Protein AF-A0A1M7QDI4-F1 (afdb_monomer)

Structure (mmCIF, N/CA/C/O backbone):
data_AF-A0A1M7QDI4-F1
#
_entry.id   AF-A0A1M7QDI4-F1
#
loop_
_atom_site.group_PDB
_atom_site.id
_atom_site.type_symbol
_atom_site.label_atom_id
_atom_site.label_alt_id
_atom_site.label_comp_id
_atom_site.label_asym_id
_atom_site.label_entity_id
_atom_site.label_seq_id
_atom_site.pdbx_PDB_ins_code
_atom_site.Cartn_x
_atom_site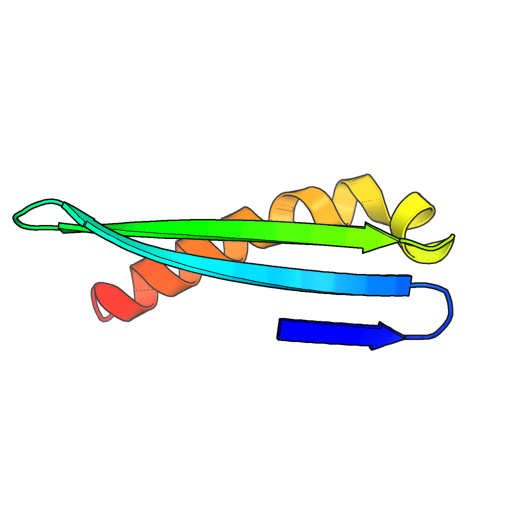.Cartn_y
_atom_site.Cartn_z
_atom_site.occupancy
_atom_site.B_iso_or_equiv
_atom_site.auth_seq_id
_atom_site.auth_comp_id
_atom_site.auth_asym_id
_atom_site.auth_atom_id
_atom_site.pdbx_PDB_model_num
ATOM 1 N N . MET A 1 1 ? 9.284 1.120 6.771 1.00 86.19 1 MET A N 1
ATOM 2 C CA . MET A 1 1 ? 9.485 -0.185 6.102 1.00 86.19 1 MET A CA 1
ATOM 3 C C . MET A 1 1 ? 10.175 0.079 4.780 1.00 86.19 1 MET A C 1
ATOM 5 O O . MET A 1 1 ? 9.812 1.038 4.115 1.00 86.19 1 MET A O 1
ATOM 9 N N . GLU A 1 2 ? 11.145 -0.741 4.402 1.00 94.25 2 GLU A N 1
ATOM 10 C CA . GLU A 1 2 ? 11.893 -0.572 3.157 1.00 94.25 2 GLU A CA 1
ATOM 11 C C . GLU A 1 2 ? 12.049 -1.929 2.471 1.00 94.25 2 GLU A C 1
ATOM 13 O O . GLU A 1 2 ? 12.258 -2.942 3.142 1.00 94.25 2 GLU A O 1
ATOM 18 N N . TRP A 1 3 ? 11.915 -1.959 1.148 1.00 93.69 3 TRP A N 1
ATOM 19 C CA . TRP A 1 3 ? 12.110 -3.157 0.346 1.00 93.69 3 TRP A CA 1
ATOM 20 C C . TRP A 1 3 ? 12.854 -2.820 -0.941 1.00 93.69 3 TRP A C 1
ATOM 22 O O . TRP A 1 3 ? 12.467 -1.921 -1.683 1.00 93.69 3 TRP A O 1
ATOM 32 N N . THR A 1 4 ? 13.918 -3.568 -1.220 1.00 96.38 4 THR A N 1
ATOM 33 C CA . THR A 1 4 ? 14.745 -3.378 -2.412 1.00 96.38 4 THR A CA 1
ATOM 34 C C . THR A 1 4 ? 14.819 -4.674 -3.203 1.00 96.38 4 THR A C 1
ATOM 36 O O . THR A 1 4 ? 15.124 -5.732 -2.651 1.00 96.38 4 THR A O 1
ATOM 39 N N . VAL A 1 5 ? 14.570 -4.579 -4.506 1.00 94.88 5 VAL A N 1
ATOM 40 C CA . VAL A 1 5 ? 14.739 -5.656 -5.4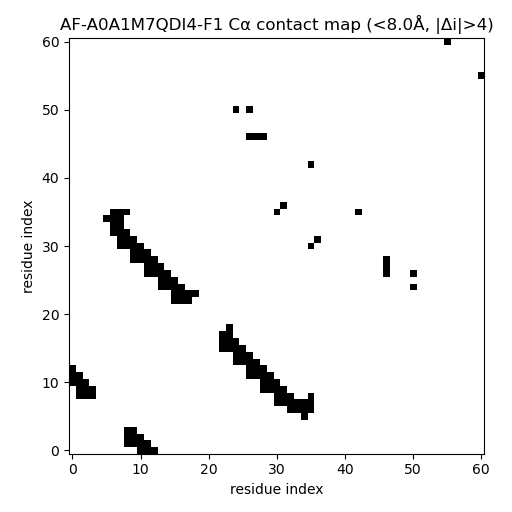90 1.00 94.88 5 VAL A CA 1
ATOM 41 C C . VAL A 1 5 ? 15.400 -5.092 -6.753 1.00 94.88 5 VAL A C 1
ATOM 43 O O . VAL A 1 5 ? 15.402 -3.875 -6.955 1.00 94.88 5 VAL A O 1
ATOM 46 N N . PRO A 1 6 ? 15.965 -5.926 -7.643 1.00 97.19 6 PRO A N 1
ATOM 47 C CA . PRO A 1 6 ? 16.514 -5.433 -8.901 1.00 97.19 6 PRO A CA 1
ATOM 48 C C . PRO A 1 6 ? 15.502 -4.572 -9.675 1.00 97.19 6 PRO A C 1
ATOM 50 O O . PRO A 1 6 ? 14.415 -5.022 -10.026 1.00 97.19 6 PRO A O 1
ATOM 53 N N . GLY A 1 7 ? 15.864 -3.311 -9.924 1.00 95.31 7 GLY A N 1
ATOM 54 C CA . GLY A 1 7 ? 15.039 -2.358 -10.669 1.00 95.31 7 GLY A CA 1
ATOM 55 C C . GLY A 1 7 ? 13.932 -1.659 -9.871 1.00 95.31 7 GLY A C 1
ATOM 56 O O . GLY A 1 7 ? 13.236 -0.830 -10.461 1.00 95.31 7 GLY A O 1
ATOM 57 N N . MET A 1 8 ? 13.767 -1.935 -8.571 1.00 97.12 8 MET A N 1
ATOM 58 C CA . MET A 1 8 ? 12.798 -1.234 -7.723 1.00 97.12 8 MET A CA 1
ATOM 59 C C . MET A 1 8 ? 13.270 -1.078 -6.276 1.00 97.12 8 MET A C 1
ATOM 61 O O . MET A 1 8 ? 13.725 -2.023 -5.636 1.00 97.12 8 MET A O 1
ATOM 65 N N . HIS A 1 9 ? 13.039 0.112 -5.738 1.00 97.44 9 HIS A N 1
ATOM 66 C CA . HIS A 1 9 ? 13.137 0.407 -4.319 1.00 97.44 9 HIS A CA 1
ATOM 67 C C . HIS A 1 9 ? 11.791 0.949 -3.825 1.00 97.44 9 HIS A C 1
ATOM 69 O O . HIS A 1 9 ? 11.229 1.856 -4.440 1.00 97.44 9 HIS A O 1
ATOM 75 N N . GLU A 1 10 ? 11.258 0.374 -2.750 1.00 96.69 10 GLU A N 1
ATOM 76 C CA . GLU A 1 10 ? 10.006 0.767 -2.100 1.00 96.69 10 GLU A CA 1
ATOM 77 C C . GLU A 1 10 ? 10.294 1.222 -0.666 1.00 96.69 10 GLU A C 1
ATOM 79 O O . GLU A 1 10 ? 10.897 0.493 0.120 1.00 96.69 10 GLU A O 1
ATOM 84 N N . GLN A 1 11 ? 9.796 2.404 -0.312 1.00 97.19 11 GLN A N 1
ATOM 85 C CA . GLN A 1 11 ? 9.752 2.909 1.056 1.00 97.19 11 GLN A CA 1
ATOM 86 C C . GLN A 1 11 ? 8.295 3.073 1.466 1.00 97.19 11 GLN A C 1
ATOM 88 O O . GLN A 1 11 ? 7.530 3.779 0.812 1.00 97.19 11 GLN A O 1
ATOM 93 N N . GLY A 1 12 ? 7.905 2.395 2.539 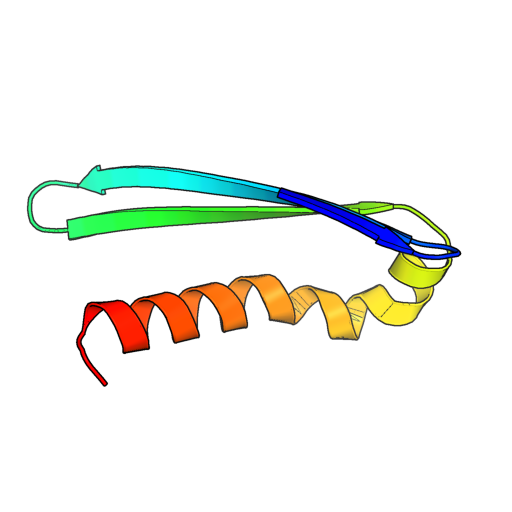1.00 95.00 12 GLY A N 1
ATOM 94 C CA . GLY A 1 12 ? 6.570 2.464 3.116 1.00 95.00 12 GLY A CA 1
ATOM 95 C C . GLY A 1 12 ? 6.613 3.017 4.533 1.00 95.00 12 GLY A C 1
ATOM 96 O O . GLY A 1 12 ? 7.377 2.530 5.371 1.00 95.00 12 GLY A O 1
ATOM 97 N N . GLU A 1 13 ? 5.751 3.978 4.828 1.00 95.94 13 GLU A N 1
ATOM 98 C CA . GLU A 1 13 ? 5.577 4.546 6.160 1.00 95.94 13 GLU A CA 1
ATOM 99 C C . GLU A 1 13 ? 4.153 4.293 6.657 1.00 95.94 13 GLU A C 1
ATOM 101 O O . GLU A 1 13 ? 3.191 4.249 5.882 1.00 95.94 13 GLU A O 1
ATOM 106 N N . TRP A 1 14 ? 4.042 4.071 7.963 1.00 94.88 14 TRP A N 1
ATOM 107 C CA . TRP A 1 14 ? 2.780 3.882 8.661 1.00 94.88 14 TRP A CA 1
ATOM 108 C C . TRP A 1 14 ? 2.678 4.949 9.738 1.00 94.88 14 TRP A C 1
ATOM 110 O O . TRP A 1 14 ? 3.554 5.056 10.594 1.00 94.88 14 TRP A O 1
ATOM 120 N N . THR A 1 15 ? 1.604 5.725 9.703 1.00 95.81 15 THR A N 1
ATOM 121 C CA . THR A 1 15 ? 1.299 6.717 10.730 1.00 95.81 15 THR A CA 1
ATOM 122 C C . THR A 1 15 ? -0.010 6.330 11.388 1.00 95.81 15 THR A C 1
ATOM 124 O O . THR A 1 15 ? -1.023 6.176 10.710 1.00 95.81 15 THR A O 1
ATOM 127 N N . LEU A 1 16 ? 0.014 6.183 12.709 1.00 94.81 16 LEU A N 1
ATOM 128 C CA . LEU A 1 16 ? -1.172 5.932 13.513 1.00 94.81 16 LEU A CA 1
ATOM 129 C C . LEU A 1 16 ? -1.467 7.186 14.328 1.00 94.81 16 LEU A C 1
ATOM 131 O O . LEU A 1 16 ? -0.553 7.808 14.873 1.00 94.81 16 LEU A O 1
ATOM 135 N N . ARG A 1 17 ? -2.736 7.577 14.381 1.00 96.31 17 ARG A N 1
ATOM 136 C CA . ARG A 1 17 ? -3.202 8.719 15.165 1.00 96.31 17 ARG A CA 1
ATOM 137 C C . ARG A 1 17 ? -4.452 8.332 15.929 1.00 96.31 17 ARG A C 1
ATOM 139 O O . ARG A 1 17 ? -5.374 7.747 15.361 1.00 96.31 17 ARG A O 1
ATOM 146 N N . ASP A 1 18 ? -4.505 8.714 17.194 1.00 94.44 18 ASP A N 1
ATOM 147 C CA . ASP A 1 18 ? -5.715 8.552 17.987 1.00 94.44 18 ASP A CA 1
ATOM 148 C C . ASP A 1 18 ? -6.777 9.559 17.541 1.00 94.44 18 ASP A C 1
ATOM 150 O O . ASP A 1 18 ? -6.517 10.756 17.401 1.00 94.44 18 ASP A O 1
ATOM 154 N N . LYS A 1 19 ? -7.996 9.066 17.321 1.00 93.00 19 LYS A N 1
ATOM 155 C CA . LYS A 1 19 ? -9.158 9.848 16.888 1.00 93.00 19 LYS A CA 1
ATOM 156 C C . LYS A 1 19 ? -10.356 9.531 17.782 1.00 93.00 19 LYS A C 1
ATOM 158 O O . LYS A 1 19 ? -11.417 9.107 17.325 1.00 93.00 19 LYS A O 1
ATOM 163 N N . GLY A 1 20 ? -10.165 9.718 19.087 1.00 91.06 20 GLY A N 1
ATOM 164 C CA . GLY A 1 20 ? -11.178 9.449 20.107 1.00 91.06 20 GLY A CA 1
ATOM 165 C C . GLY A 1 20 ? -11.444 7.952 20.255 1.00 91.06 20 GLY A C 1
ATOM 166 O O . GLY A 1 20 ? -10.627 7.236 20.820 1.00 91.06 20 GLY A O 1
ATOM 167 N N . SER A 1 21 ? -12.588 7.483 19.754 1.00 89.50 21 SER A N 1
ATOM 168 C CA . SER A 1 21 ? -12.994 6.071 19.815 1.00 89.50 21 SER A CA 1
ATOM 169 C C . SER A 1 21 ? -12.439 5.203 18.678 1.00 89.50 21 SER A C 1
ATOM 171 O O . SER A 1 21 ? -12.749 4.015 18.620 1.00 89.50 21 SER A O 1
ATOM 173 N N . ALA A 1 22 ? -11.649 5.777 17.768 1.00 88.81 22 ALA A N 1
ATOM 174 C CA . ALA A 1 22 ? -11.039 5.075 16.643 1.00 88.81 22 ALA A CA 1
ATOM 175 C C . ALA A 1 22 ? -9.559 5.449 16.485 1.00 88.81 22 ALA A C 1
ATOM 177 O O . ALA A 1 22 ? -9.124 6.511 16.934 1.00 88.81 22 ALA A O 1
ATOM 178 N N . THR A 1 23 ? -8.805 4.603 15.784 1.00 93.12 23 THR A N 1
ATOM 179 C CA . THR A 1 23 ? -7.434 4.893 15.350 1.00 93.12 23 THR A CA 1
ATOM 180 C C . THR A 1 23 ? -7.443 5.197 13.856 1.00 93.12 23 THR A C 1
ATOM 182 O O . THR A 1 23 ? -7.880 4.381 13.046 1.00 93.12 23 THR A O 1
ATOM 185 N N . GLU A 1 24 ? -6.971 6.381 13.479 1.00 93.94 24 GLU A N 1
ATOM 186 C CA . GLU A 1 24 ? -6.718 6.730 12.085 1.00 93.94 24 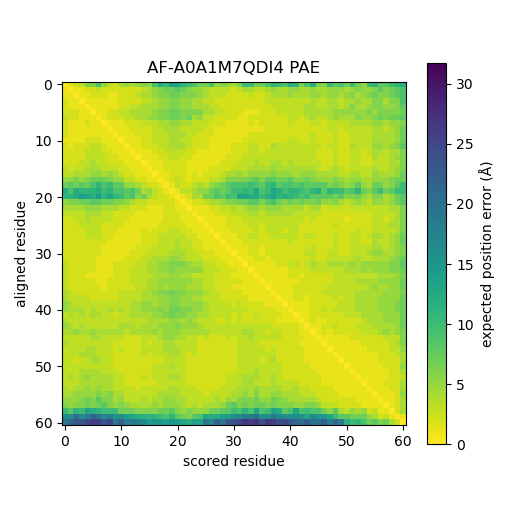GLU A CA 1
ATOM 187 C C . GLU A 1 24 ? -5.364 6.151 11.673 1.00 93.94 24 GLU A C 1
ATOM 189 O O . GLU A 1 24 ? -4.344 6.420 12.310 1.00 93.94 24 GLU A O 1
ATOM 194 N N . VAL A 1 25 ? -5.358 5.349 10.608 1.00 95.06 25 VAL A N 1
ATOM 195 C CA . VAL A 1 25 ? -4.145 4.735 10.065 1.00 95.06 25 VAL A CA 1
ATOM 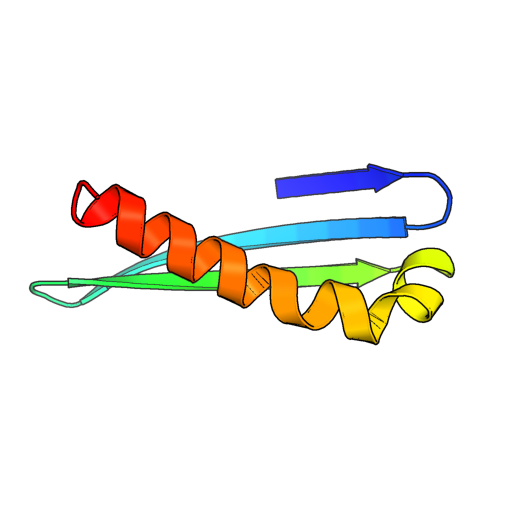196 C C . VAL A 1 25 ? -3.910 5.266 8.660 1.00 95.06 25 VAL A C 1
ATOM 198 O O . VAL A 1 25 ? -4.742 5.094 7.772 1.00 95.06 25 VAL A O 1
ATOM 201 N N . LEU A 1 26 ? -2.758 5.895 8.457 1.00 94.56 26 LEU A N 1
ATOM 202 C CA . LEU A 1 26 ? -2.275 6.320 7.152 1.00 94.56 26 LEU A CA 1
ATOM 203 C C . LEU A 1 26 ? -1.118 5.418 6.730 1.00 94.56 26 LEU A C 1
ATOM 205 O O . LEU A 1 26 ? -0.178 5.204 7.496 1.00 94.56 26 LEU A O 1
ATOM 209 N N . HIS A 1 27 ? -1.171 4.939 5.490 1.00 94.50 27 HIS A N 1
ATOM 210 C CA . HIS A 1 27 ? -0.064 4.237 4.858 1.00 94.50 27 HIS A CA 1
ATOM 211 C C . HIS A 1 27 ? 0.393 5.009 3.622 1.00 94.50 27 HIS A C 1
ATOM 213 O O . HIS A 1 27 ? -0.357 5.131 2.653 1.00 94.50 27 HIS A O 1
ATOM 219 N N . SER A 1 28 ? 1.617 5.533 3.650 1.00 93.56 28 SER A N 1
ATOM 220 C CA . SER A 1 28 ? 2.246 6.164 2.490 1.00 93.56 28 SER A CA 1
ATOM 221 C C . SER A 1 28 ? 3.292 5.218 1.907 1.00 93.56 28 SER A C 1
ATOM 223 O O . SER A 1 28 ? 3.991 4.508 2.632 1.00 93.56 28 SER A O 1
ATOM 225 N N . VAL A 1 29 ? 3.375 5.169 0.578 1.00 95.12 29 VAL A N 1
ATOM 226 C CA . VAL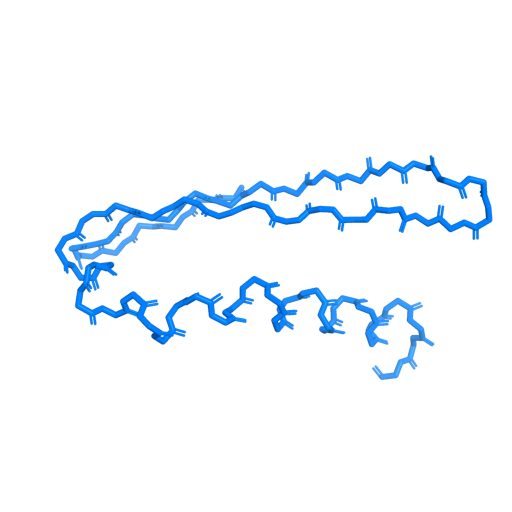 A 1 29 ? 4.354 4.337 -0.122 1.00 95.12 29 VAL A CA 1
ATOM 227 C C . VAL A 1 29 ? 4.969 5.131 -1.259 1.00 95.12 29 VAL A C 1
ATOM 229 O O . VAL A 1 29 ? 4.263 5.662 -2.114 1.00 95.12 29 VAL A O 1
ATOM 232 N N . GLN A 1 30 ? 6.293 5.183 -1.281 1.00 95.00 30 GLN A N 1
ATOM 233 C CA . GLN A 1 30 ? 7.083 5.753 -2.360 1.00 95.00 30 GLN A CA 1
ATOM 234 C C . GLN A 1 30 ? 7.864 4.641 -3.047 1.00 95.00 30 GLN A C 1
ATOM 236 O O . GLN A 1 30 ? 8.420 3.757 -2.397 1.00 95.00 30 GLN A O 1
ATOM 241 N N . ARG A 1 31 ? 7.888 4.672 -4.380 1.00 95.69 31 ARG A N 1
ATOM 242 C CA . ARG A 1 31 ? 8.581 3.674 -5.193 1.00 95.69 31 ARG A CA 1
ATOM 243 C C . ARG A 1 31 ? 9.402 4.351 -6.264 1.00 95.69 31 ARG A C 1
ATOM 245 O O . ARG A 1 31 ? 8.915 5.254 -6.943 1.00 95.69 31 ARG A O 1
ATOM 252 N N . THR A 1 32 ? 10.625 3.880 -6.442 1.00 96.94 32 THR A N 1
ATOM 253 C CA . THR A 1 32 ? 11.543 4.385 -7.460 1.00 96.94 32 THR A CA 1
ATOM 254 C C . THR A 1 32 ? 12.161 3.232 -8.244 1.00 96.94 32 THR A C 1
ATOM 256 O O . THR A 1 32 ? 12.207 2.090 -7.783 1.00 96.94 32 THR A O 1
ATOM 259 N N . GLY A 1 33 ? 12.614 3.533 -9.462 1.00 96.81 33 GLY A N 1
ATOM 260 C CA . GLY A 1 33 ? 13.262 2.577 -10.357 1.00 96.81 33 GLY A CA 1
ATOM 261 C C . GLY A 1 33 ? 12.417 2.168 -11.573 1.00 96.81 33 GLY A C 1
ATOM 262 O O . GLY A 1 33 ? 11.204 2.397 -11.614 1.00 96.81 33 GLY A O 1
ATOM 263 N N . PRO A 1 34 ? 13.058 1.579 -12.598 1.00 96.62 34 PRO A N 1
ATOM 264 C CA . PRO A 1 34 ? 12.404 1.226 -13.858 1.00 96.62 34 PRO A CA 1
ATOM 265 C C . PRO A 1 34 ? 11.317 0.156 -13.695 1.00 96.62 34 PRO A C 1
ATOM 267 O O . PRO A 1 34 ? 10.274 0.247 -14.339 1.00 96.62 34 PRO A O 1
ATOM 270 N N . LEU A 1 35 ? 11.507 -0.821 -12.803 1.00 95.50 35 LEU A N 1
ATOM 271 C CA . LEU A 1 35 ? 10.503 -1.856 -12.552 1.00 95.50 35 LEU A CA 1
ATOM 272 C C . LEU A 1 35 ? 9.251 -1.262 -11.889 1.00 95.50 35 LEU A C 1
ATOM 274 O O . LEU A 1 35 ? 8.136 -1.623 -12.258 1.00 95.50 35 LEU A O 1
ATOM 278 N N . ALA A 1 36 ? 9.422 -0.296 -10.979 1.00 94.62 36 ALA A N 1
ATOM 279 C CA . ALA A 1 36 ? 8.301 0.428 -10.378 1.00 94.62 36 ALA A CA 1
ATOM 280 C C . ALA A 1 36 ? 7.485 1.199 -11.426 1.00 94.62 36 ALA A C 1
ATOM 282 O O . ALA A 1 36 ? 6.264 1.269 -11.324 1.00 94.62 36 ALA A O 1
ATOM 283 N N . ALA A 1 37 ? 8.143 1.758 -12.448 1.00 94.88 37 ALA A N 1
ATOM 284 C CA . ALA A 1 37 ? 7.459 2.460 -13.530 1.00 94.88 37 ALA A CA 1
ATOM 285 C C . ALA A 1 37 ? 6.622 1.507 -14.395 1.00 94.88 37 ALA A C 1
ATOM 287 O O . ALA A 1 37 ? 5.473 1.822 -14.699 1.00 94.88 37 ALA A O 1
ATOM 288 N N . VAL A 1 38 ? 7.172 0.338 -14.742 1.00 96.62 38 VAL A N 1
ATOM 289 C CA . VAL A 1 38 ? 6.468 -0.698 -15.518 1.00 96.62 38 VAL A CA 1
ATOM 290 C C . VAL A 1 38 ? 5.267 -1.248 -14.748 1.00 96.62 38 VAL A C 1
ATOM 292 O O . VAL A 1 38 ? 4.195 -1.429 -15.317 1.00 96.62 38 VAL A O 1
ATOM 295 N N . LEU A 1 39 ? 5.428 -1.484 -13.446 1.00 94.69 39 LEU A N 1
ATOM 296 C CA . LEU A 1 39 ? 4.397 -2.081 -12.598 1.00 94.69 39 LEU A CA 1
ATOM 297 C C . LEU A 1 39 ? 3.477 -1.060 -11.918 1.00 94.69 39 LEU A C 1
ATOM 299 O O . LEU A 1 39 ? 2.643 -1.467 -11.112 1.00 94.69 39 LEU A O 1
ATOM 303 N N . ARG A 1 40 ? 3.602 0.241 -12.221 1.00 91.81 40 ARG A N 1
ATOM 304 C CA . ARG A 1 40 ? 2.911 1.334 -11.511 1.00 91.81 40 ARG A CA 1
ATOM 305 C C . ARG A 1 40 ? 1.438 1.025 -11.262 1.00 91.81 40 ARG A C 1
ATOM 307 O O . ARG A 1 40 ? 1.010 0.988 -10.117 1.00 91.81 40 ARG A O 1
ATOM 314 N N . HIS A 1 41 ? 0.703 0.705 -12.324 1.00 92.38 41 HIS A N 1
ATOM 315 C CA . HIS A 1 41 ? -0.737 0.486 -12.232 1.00 92.38 41 HIS A CA 1
ATOM 316 C C . HIS A 1 41 ? -1.108 -0.693 -11.317 1.00 92.38 41 HIS A C 1
ATOM 318 O O . HIS A 1 41 ? -2.053 -0.608 -10.540 1.00 92.38 41 HIS A O 1
ATOM 324 N N . THR A 1 42 ? -0.322 -1.771 -11.355 1.00 91.12 42 THR A N 1
ATOM 325 C CA . THR A 1 42 ? -0.506 -2.934 -10.477 1.00 91.12 42 THR A CA 1
ATOM 326 C C . THR A 1 42 ? -0.149 -2.612 -9.023 1.00 91.12 42 THR A C 1
ATOM 328 O O . THR A 1 42 ? -0.783 -3.120 -8.103 1.00 91.12 42 THR A O 1
ATOM 331 N N . LEU A 1 43 ? 0.871 -1.781 -8.798 1.00 91.56 43 LEU A N 1
ATOM 332 C CA . LEU A 1 43 ? 1.377 -1.443 -7.465 1.00 91.56 43 LEU A CA 1
ATOM 333 C C . LEU A 1 43 ? 0.556 -0.3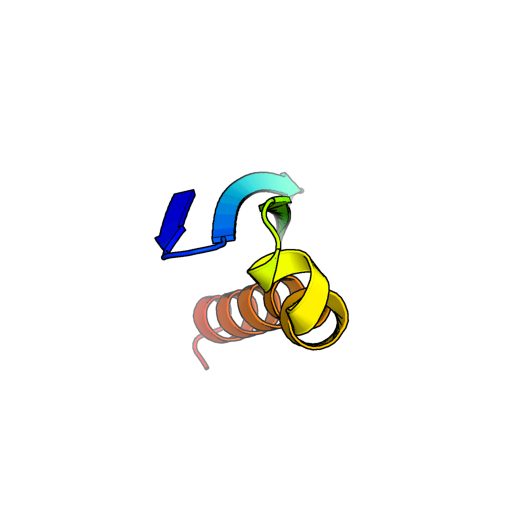51 -6.758 1.00 91.56 43 LEU A C 1
ATOM 335 O O . LEU A 1 43 ? 0.617 -0.257 -5.527 1.00 91.56 43 LEU A O 1
ATOM 339 N N . ASP A 1 44 ? -0.203 0.456 -7.500 1.00 90.62 44 ASP A N 1
ATOM 340 C CA . ASP A 1 44 ? -1.001 1.570 -6.967 1.00 90.62 44 ASP A CA 1
ATOM 341 C C . ASP A 1 44 ? -2.151 1.103 -6.058 1.00 90.62 44 ASP A C 1
ATOM 343 O O . ASP A 1 44 ? -2.551 1.828 -5.151 1.00 90.62 44 ASP A O 1
ATOM 347 N N . THR A 1 45 ? -2.649 -0.124 -6.232 1.00 92.06 45 THR A N 1
ATOM 348 C CA . THR A 1 45 ? -3.744 -0.684 -5.413 1.00 92.06 45 THR A CA 1
ATOM 349 C C . THR A 1 45 ? -3.265 -1.344 -4.118 1.00 92.06 45 THR A C 1
ATOM 351 O O . THR A 1 45 ? -4.050 -1.561 -3.193 1.00 92.06 45 THR A O 1
ATOM 354 N N . LEU A 1 46 ? -1.968 -1.655 -4.016 1.00 92.06 46 LEU A N 1
ATOM 355 C CA . LEU A 1 46 ? -1.415 -2.386 -2.874 1.00 92.06 46 LEU A CA 1
ATOM 356 C C . LEU A 1 46 ? -1.552 -1.655 -1.530 1.00 92.06 46 LEU A C 1
ATOM 358 O O . LEU A 1 46 ? -1.837 -2.336 -0.545 1.00 92.06 46 LEU A O 1
ATOM 362 N N . PRO A 1 47 ? -1.354 -0.323 -1.426 1.00 92.62 47 PRO A N 1
ATOM 363 C CA . PRO A 1 47 ? -1.540 0.376 -0.158 1.00 92.62 47 PRO A CA 1
ATOM 364 C C . PRO A 1 47 ? -2.960 0.217 0.395 1.00 92.62 47 PRO A C 1
ATOM 366 O O . PRO A 1 47 ? -3.114 -0.077 1.579 1.00 92.62 47 PRO A O 1
ATOM 369 N N . THR A 1 48 ? -3.977 0.316 -0.465 1.00 91.94 48 THR A N 1
ATOM 370 C CA . THR A 1 48 ? -5.382 0.101 -0.090 1.00 91.94 48 THR A CA 1
ATOM 371 C C . THR A 1 48 ? -5.613 -1.327 0.388 1.00 91.94 48 THR A C 1
ATOM 373 O O . THR A 1 48 ? -6.107 -1.518 1.490 1.00 91.94 48 THR A O 1
ATOM 376 N N . LEU A 1 49 ? -5.137 -2.331 -0.356 1.00 93.94 49 LEU A N 1
ATOM 377 C CA . LEU A 1 49 ? -5.274 -3.737 0.043 1.00 93.94 49 LEU A CA 1
ATOM 378 C C . LEU A 1 49 ? -4.637 -4.032 1.414 1.00 93.94 49 LEU A C 1
ATOM 380 O O . LEU A 1 49 ? -5.132 -4.862 2.176 1.00 93.94 49 LEU A O 1
ATOM 384 N N . ARG A 1 50 ? -3.508 -3.386 1.730 1.00 94.19 50 ARG A N 1
ATOM 385 C CA . ARG A 1 50 ? -2.851 -3.527 3.038 1.00 94.19 50 ARG A CA 1
ATOM 386 C C . ARG A 1 50 ? -3.696 -2.917 4.157 1.00 94.19 50 ARG A C 1
ATOM 388 O O . ARG A 1 50 ? -3.757 -3.511 5.229 1.00 94.19 50 ARG A O 1
ATOM 395 N N . LEU A 1 51 ? -4.338 -1.773 3.910 1.00 94.25 51 LEU A N 1
ATOM 396 C CA . LEU A 1 51 ? -5.270 -1.160 4.859 1.00 94.25 51 LEU A CA 1
ATOM 397 C C . LEU A 1 51 ? -6.517 -2.028 5.058 1.00 94.25 51 LEU A C 1
ATOM 399 O O . LEU A 1 51 ? -6.878 -2.273 6.202 1.00 94.25 51 LEU A O 1
ATOM 403 N N . ASP A 1 52 ? -7.097 -2.575 3.988 1.00 94.25 52 ASP A N 1
ATOM 404 C CA . ASP A 1 52 ? -8.263 -3.465 4.080 1.00 94.25 52 ASP A CA 1
ATOM 405 C C . ASP A 1 52 ? -7.954 -4.691 4.955 1.00 94.25 52 ASP A C 1
ATOM 407 O O . ASP A 1 52 ? -8.680 -5.000 5.897 1.00 94.25 52 ASP A O 1
ATOM 411 N N . ARG A 1 53 ? -6.804 -5.340 4.721 1.00 94.06 53 ARG A N 1
ATOM 412 C CA . ARG A 1 53 ? -6.349 -6.475 5.544 1.00 94.06 53 ARG A CA 1
ATOM 413 C C . ARG A 1 53 ? -6.089 -6.092 6.995 1.00 94.06 53 ARG A C 1
ATOM 415 O O . ARG A 1 53 ? -6.324 -6.899 7.895 1.00 94.06 53 ARG A O 1
ATOM 422 N N . LEU A 1 54 ? -5.569 -4.888 7.229 1.00 93.50 54 LEU A N 1
ATOM 423 C CA . LEU A 1 54 ? -5.372 -4.380 8.581 1.00 93.50 54 LEU A CA 1
ATOM 424 C C . LEU A 1 54 ? -6.721 -4.204 9.283 1.00 93.50 54 LEU A C 1
ATOM 426 O O . LEU A 1 54 ? -6.844 -4.584 10.444 1.00 93.50 54 LEU A O 1
ATOM 430 N N . THR A 1 55 ? -7.730 -3.687 8.580 1.00 92.62 55 THR A N 1
ATOM 431 C CA . THR A 1 55 ? -9.098 -3.572 9.093 1.00 92.62 55 THR A CA 1
ATOM 432 C C . THR A 1 55 ? -9.693 -4.938 9.415 1.00 92.62 55 THR A C 1
ATOM 434 O O . THR A 1 55 ? -10.189 -5.113 10.526 1.00 92.62 55 THR A O 1
ATOM 437 N N . ASP A 1 56 ? -9.590 -5.916 8.511 1.00 93.56 56 ASP A N 1
ATOM 438 C CA . ASP A 1 56 ? -10.084 -7.279 8.755 1.00 93.56 56 ASP A CA 1
ATOM 439 C C . ASP A 1 56 ? -9.451 -7.881 10.020 1.00 93.56 56 ASP A C 1
ATOM 441 O O . ASP A 1 56 ? -10.151 -8.349 10.921 1.00 93.56 56 ASP A O 1
ATOM 445 N N . THR A 1 57 ? -8.127 -7.748 10.146 1.00 92.19 57 THR A N 1
ATOM 446 C CA . THR A 1 57 ? -7.374 -8.249 11.306 1.00 92.19 57 THR A CA 1
ATOM 447 C C . THR A 1 57 ? -7.774 -7.528 12.597 1.00 92.19 57 THR A C 1
ATOM 449 O O . THR A 1 57 ? -7.929 -8.163 13.637 1.00 92.19 57 THR A O 1
ATOM 452 N N . ALA A 1 58 ? -7.958 -6.205 12.551 1.00 88.19 58 ALA A N 1
ATOM 453 C CA . ALA A 1 58 ? -8.327 -5.403 13.717 1.00 88.19 58 ALA A CA 1
ATOM 454 C C . ALA A 1 58 ? -9.750 -5.699 14.220 1.00 88.19 58 ALA A C 1
ATOM 456 O O . ALA A 1 58 ? -10.009 -5.604 15.418 1.00 88.19 58 ALA A O 1
ATOM 457 N N . VAL A 1 59 ? -10.664 -6.072 13.319 1.00 86.94 59 VAL A N 1
ATOM 458 C CA . VAL A 1 59 ? -12.044 -6.467 13.652 1.00 86.94 59 VAL A CA 1
ATOM 459 C C . VAL A 1 59 ? -12.135 -7.953 14.046 1.00 86.94 59 VAL A C 1
ATOM 461 O O . VAL A 1 59 ? -13.154 -8.388 14.580 1.00 86.94 59 VAL A O 1
ATOM 464 N N . GLY A 1 60 ? -11.056 -8.724 13.862 1.00 80.69 60 GLY A N 1
ATOM 465 C CA . GLY A 1 60 ? -10.967 -10.134 14.249 1.00 80.69 60 GLY A CA 1
ATOM 466 C C . GLY A 1 60 ? -11.609 -11.096 13.247 1.00 80.69 60 GLY A C 1
ATOM 467 O O . GLY A 1 60 ? -12.176 -12.108 13.662 1.00 80.69 60 GLY A O 1
ATOM 468 N N . ARG A 1 61 ? -11.560 -10.767 11.951 1.00 55.47 61 ARG A N 1
ATOM 469 C CA . ARG A 1 61 ? -12.110 -11.569 10.851 1.00 55.47 61 ARG A CA 1
ATOM 470 C C . ARG A 1 61 ? -11.024 -12.277 10.040 1.00 55.47 61 ARG A C 1
ATOM 472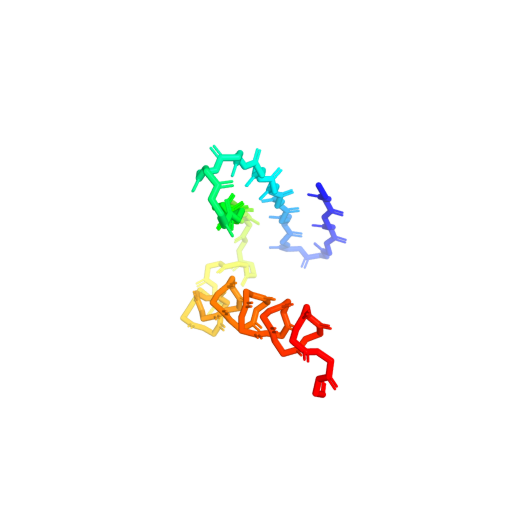 O O . ARG A 1 61 ? -9.916 -11.717 9.905 1.00 55.47 61 ARG A O 1
#

Secondary structure (DSSP, 8-state):
-EEEETTEEEEEEEEEEEETTEEEEEEEEEEESHHHHHTHHHHTTHHHHHHHHHHHHHHT-

Nearest PDB structures (foldseek):
  4ydz-assembly1_B  TM=7.990E-01  e=3.492E+00  Caenorhabditis elegans
  4m5t-assembly3_C  TM=7.799E-01  e=3.737E+00  Homo sapiens
  5vzj-assembly1_K  TM=4.675E-01  e=6.449E-01  Saccharomyces cerevisiae S288C
  5iig-assembly1_A  TM=6.893E-01  e=5.239E+00  Saccharomyces cerevisiae
  6hix-assembly1_AJ  TM=4.458E-01  e=6.416E+00  Trypanosoma brucei brucei

Foldseek 3Di:
DWDDDVFKIKDKDWDWDDDDVDIDIDIDMDMDGDVCVVCVVVVVCVRVVVVVVVVCVVVPD

pLDDT: mean 93.0, std 5.68, range [55.47, 97.44]

Radius of gyration: 13.92 Å; Cα contacts (8 Å, |Δi|>4): 67; chains: 1; bounding box: 30×21×36 Å

Sequence (61 aa):
MEWTVPGMHEQGEWTLRDKGSATEVLHSVQRTGPLAAVLRHTLDTLPTLRLDRLTDTAVGR

Mean predicted aligned error: 3.69 Å

Organism: NCBI:txid310782

Solvent-accessible surface area (backbone atoms only — not comparable t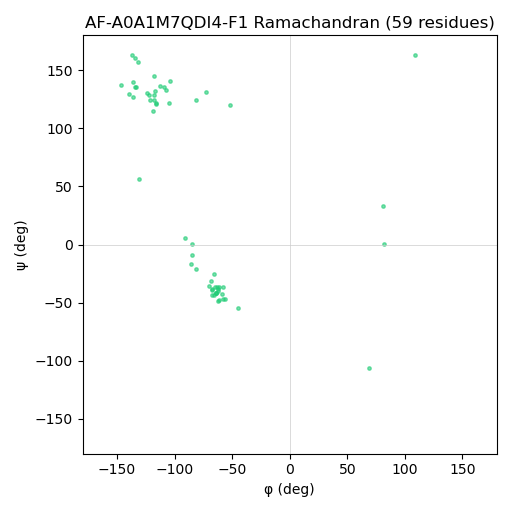o full-atom values): 3641 Å² total; per-residue (Å²): 92,77,49,78,53,94,48,30,41,39,43,39,50,78,48,78,42,85,56,87,96,45,72,48,75,48,74,50,75,50,72,44,50,66,48,38,63,75,41,38,81,73,56,67,54,48,62,56,54,53,50,52,53,48,50,37,54,75,74,70,101